Protein AF-A0A5J4PWM6-F1 (afdb_monomer)

Radius of gyration: 19.0 Å; Cα contacts (8 Å, |Δi|>4): 118; chains: 1; bounding box: 48×31×56 Å

Secondary structure (DSSP, 8-state):
------------EEEEEEEEEEE--TT-S-HHHHHHHHHHHHHHHHHHHHHHT-TT--SSTT-BPPS-EEEEEEEEETTTEEEEEEEEEEE-

Structure (mmCIF, N/CA/C/O backbone):
data_AF-A0A5J4PWM6-F1
#
_entry.id   AF-A0A5J4PWM6-F1
#
loop_
_atom_site.group_PDB
_atom_site.id
_atom_site.type_symbol
_atom_site.label_atom_id
_atom_site.label_alt_id
_atom_site.label_comp_id
_atom_site.label_asym_id
_atom_site.label_entity_id
_atom_site.label_seq_id
_atom_site.pdbx_PDB_ins_code
_atom_site.Cartn_x
_atom_site.Cartn_y
_atom_site.Cartn_z
_atom_site.occupancy
_atom_site.B_iso_or_equiv
_atom_site.auth_seq_id
_atom_site.auth_comp_id
_atom_site.auth_asym_id
_atom_site.auth_atom_id
_atom_site.pdbx_PDB_model_num
ATOM 1 N N . GLU A 1 1 ? -35.124 -20.030 37.607 1.00 42.53 1 GLU A N 1
ATOM 2 C CA . GLU A 1 1 ? -34.011 -19.103 37.345 1.00 42.53 1 GLU A CA 1
ATOM 3 C C . GLU A 1 1 ? -32.941 -19.854 36.579 1.00 42.53 1 GLU A C 1
ATOM 5 O O . GLU A 1 1 ? -32.250 -20.671 37.167 1.00 42.53 1 GLU A O 1
ATOM 10 N N . THR A 1 2 ? -32.872 -19.647 35.270 1.00 43.62 2 THR A N 1
ATOM 11 C CA . THR A 1 2 ? -31.698 -19.978 34.451 1.00 43.62 2 THR A CA 1
ATOM 12 C C . THR A 1 2 ? -31.702 -18.975 33.306 1.00 43.62 2 THR A C 1
ATOM 14 O O . THR A 1 2 ? -32.277 -19.239 32.252 1.00 43.62 2 THR A O 1
ATOM 17 N N . ASP A 1 3 ? -31.158 -17.788 33.577 1.00 48.12 3 ASP A N 1
ATOM 18 C CA . ASP A 1 3 ? -30.765 -16.833 32.542 1.00 48.12 3 ASP A CA 1
ATOM 19 C C . ASP A 1 3 ? -29.593 -17.462 31.790 1.00 48.12 3 ASP A C 1
ATOM 21 O O . ASP A 1 3 ? -28.469 -17.508 32.289 1.00 48.12 3 ASP A O 1
ATOM 25 N N . VAL A 1 4 ? -29.873 -18.023 30.618 1.00 55.56 4 VAL A N 1
ATOM 26 C CA . VAL A 1 4 ? -28.833 -18.343 29.643 1.00 55.56 4 VAL A CA 1
ATOM 27 C C . VAL A 1 4 ? -28.729 -17.113 28.757 1.00 55.56 4 VAL A C 1
ATOM 29 O O . VAL A 1 4 ? -29.441 -16.978 27.766 1.00 55.56 4 VAL A O 1
ATOM 32 N N . THR A 1 5 ? -27.881 -16.172 29.162 1.00 54.06 5 THR A N 1
ATOM 33 C CA . THR A 1 5 ? -27.387 -15.127 28.267 1.00 54.06 5 THR A CA 1
ATOM 34 C C . THR A 1 5 ? -26.407 -15.788 27.307 1.00 54.06 5 THR A C 1
ATOM 36 O O . THR A 1 5 ? -25.202 -15.802 27.549 1.00 54.06 5 THR A O 1
ATOM 39 N N . ASP A 1 6 ? -26.941 -16.393 26.250 1.00 49.34 6 ASP A N 1
ATOM 40 C CA . ASP A 1 6 ? -26.174 -16.902 25.111 1.00 49.34 6 ASP A CA 1
ATOM 41 C C . ASP A 1 6 ? -25.765 -15.702 24.239 1.00 49.34 6 ASP A C 1
ATOM 43 O O . ASP A 1 6 ? -26.259 -15.483 23.136 1.00 49.34 6 ASP A O 1
ATOM 47 N N . SER A 1 7 ? -24.957 -14.807 24.811 1.00 55.72 7 SER A N 1
ATOM 48 C CA . SER A 1 7 ? -24.293 -13.761 24.046 1.00 55.72 7 SER A CA 1
ATOM 49 C C . SER A 1 7 ? -23.052 -14.393 23.438 1.00 55.72 7 SER A C 1
ATOM 51 O O . SER A 1 7 ? -22.054 -14.583 24.136 1.00 55.72 7 SER A O 1
ATOM 53 N N . ASP A 1 8 ? -23.144 -14.749 22.162 1.00 47.81 8 ASP A N 1
ATOM 54 C CA . ASP A 1 8 ? -22.012 -15.197 21.360 1.00 47.81 8 ASP A CA 1
ATOM 55 C C . ASP A 1 8 ? -20.926 -14.108 21.432 1.00 47.81 8 ASP A C 1
ATOM 57 O O . ASP A 1 8 ? -21.074 -13.016 20.886 1.00 47.81 8 ASP A O 1
ATOM 61 N N . SER A 1 9 ? -19.862 -14.344 22.202 1.00 54.78 9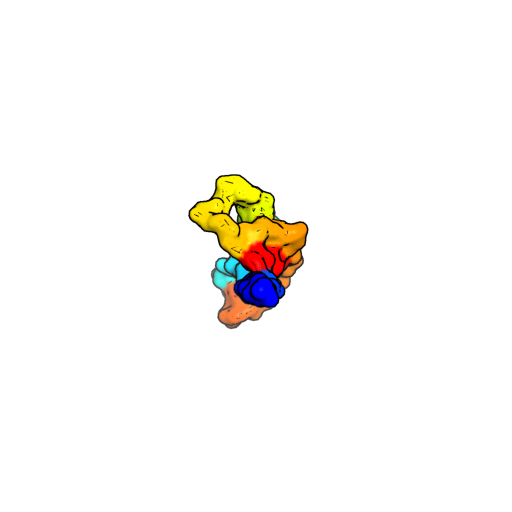 SER A N 1
ATOM 62 C CA . SER A 1 9 ? -18.777 -13.379 22.426 1.00 54.78 9 SER A CA 1
ATOM 63 C C . SER A 1 9 ? -17.707 -13.487 21.337 1.00 54.78 9 SER A C 1
ATOM 65 O O . SER A 1 9 ? -16.510 -13.421 21.624 1.00 54.78 9 SER A O 1
ATOM 67 N N . TYR A 1 10 ? -18.126 -13.756 20.102 1.00 55.81 10 TYR A N 1
ATOM 68 C CA . TYR A 1 10 ? -17.227 -13.878 18.968 1.00 55.81 10 TYR A CA 1
ATOM 69 C C . TYR A 1 10 ? -16.987 -12.493 18.367 1.00 55.81 10 TYR A C 1
ATOM 71 O O . TYR A 1 10 ? -17.808 -11.989 17.611 1.00 55.81 10 TYR A O 1
ATOM 79 N N . THR A 1 11 ? -15.857 -11.880 18.710 1.00 59.84 11 THR A N 1
ATOM 80 C CA . THR A 1 11 ? -15.311 -10.744 17.959 1.00 59.84 11 THR A CA 1
ATOM 81 C C . THR A 1 11 ? -14.384 -11.299 16.885 1.00 59.84 11 THR A C 1
ATOM 83 O O . THR A 1 11 ? -13.325 -11.854 17.204 1.00 59.84 11 THR A O 1
ATOM 86 N N . GLY A 1 12 ? -14.805 -11.212 15.625 1.00 61.78 12 GLY A N 1
ATOM 87 C CA . GLY A 1 12 ? -13.973 -11.555 14.479 1.00 61.78 12 GLY A CA 1
ATOM 88 C C . GLY A 1 12 ? -12.911 -10.479 14.279 1.00 61.78 12 GLY A C 1
ATOM 89 O O . GLY A 1 12 ? -13.245 -9.336 13.982 1.00 61.78 12 GLY A O 1
ATOM 90 N N . ASN A 1 13 ? -11.640 -10.836 14.464 1.00 68.56 13 ASN A N 1
ATOM 91 C CA . ASN A 1 13 ? -10.522 -9.988 14.054 1.00 68.56 13 ASN A CA 1
ATOM 92 C C . ASN A 1 13 ? -10.104 -10.416 12.649 1.00 68.56 13 ASN A C 1
ATOM 94 O O . ASN A 1 13 ? -9.339 -11.373 12.492 1.00 68.56 13 ASN A O 1
ATOM 98 N N . ASP A 1 14 ? -10.610 -9.714 11.640 1.00 82.94 14 ASP A N 1
ATOM 99 C CA . ASP A 1 14 ? -10.289 -9.989 10.245 1.00 82.94 14 ASP A CA 1
ATOM 100 C C . ASP A 1 14 ? -9.165 -9.068 9.773 1.00 82.94 14 ASP A C 1
ATOM 102 O O . ASP A 1 14 ? -9.259 -7.841 9.836 1.00 82.94 14 ASP A O 1
ATOM 106 N N . PHE A 1 15 ? -8.082 -9.658 9.267 1.00 87.69 15 PHE A N 1
ATOM 107 C CA . PHE A 1 15 ? -7.004 -8.895 8.648 1.00 87.69 15 PHE A CA 1
ATOM 108 C C . PHE A 1 15 ? -7.304 -8.668 7.165 1.00 87.69 15 PHE A C 1
ATOM 110 O O . PHE A 1 15 ? -7.389 -9.614 6.378 1.00 87.69 15 PHE A O 1
ATOM 117 N N . CYS A 1 16 ? -7.428 -7.403 6.782 1.00 89.12 16 CYS A N 1
ATOM 118 C CA . CYS A 1 16 ? -7.652 -6.968 5.414 1.00 89.12 16 CYS A CA 1
ATOM 119 C C . CYS A 1 16 ? -6.361 -6.453 4.781 1.00 89.12 16 CYS A C 1
ATOM 121 O O . CYS A 1 16 ? -5.564 -5.761 5.415 1.00 89.12 16 CYS A O 1
ATOM 123 N N . LEU A 1 17 ? -6.194 -6.754 3.493 1.00 93.25 17 LEU A N 1
ATOM 124 C CA . LEU A 1 17 ? -5.114 -6.232 2.665 1.00 93.25 17 LEU A CA 1
ATOM 125 C C . LEU A 1 17 ? -5.704 -5.625 1.391 1.00 93.25 17 LEU A C 1
ATOM 127 O O . LEU A 1 17 ? -6.297 -6.327 0.571 1.00 93.25 17 LEU A O 1
ATOM 131 N N . LEU A 1 18 ? -5.548 -4.314 1.239 1.00 94.25 18 LEU A N 1
ATOM 132 C CA . LEU A 1 18 ? -5.985 -3.556 0.073 1.00 94.25 18 LEU A CA 1
ATOM 133 C C . LEU A 1 18 ? -4.780 -3.240 -0.814 1.00 94.25 18 LEU A C 1
ATOM 135 O O . LEU A 1 18 ? -3.785 -2.719 -0.329 1.00 94.25 18 LEU A O 1
ATOM 139 N N . PHE A 1 19 ? -4.889 -3.494 -2.115 1.00 95.62 19 PHE A N 1
ATOM 140 C CA . PHE A 1 19 ? -3.838 -3.196 -3.088 1.00 95.62 19 PHE A CA 1
ATOM 141 C C . PHE A 1 19 ? -4.234 -2.024 -3.991 1.00 95.62 19 PHE A C 1
ATOM 143 O O . PHE A 1 19 ? -5.320 -2.019 -4.571 1.00 95.62 19 PHE A O 1
ATOM 150 N N . LEU A 1 20 ? -3.325 -1.064 -4.152 1.00 94.75 20 LEU A N 1
ATOM 151 C CA . LEU A 1 20 ? -3.409 0.039 -5.108 1.00 94.75 20 LEU A CA 1
ATOM 152 C C . LEU A 1 20 ? -2.272 -0.129 -6.106 1.00 94.75 20 LEU A C 1
ATOM 154 O O . LEU A 1 20 ? -1.117 0.133 -5.780 1.00 94.75 20 LEU A O 1
ATOM 158 N N . LEU A 1 21 ? -2.599 -0.627 -7.297 1.00 94.75 21 LEU A N 1
ATOM 159 C CA . LEU A 1 21 ? -1.606 -1.086 -8.261 1.00 94.75 21 LEU A CA 1
ATOM 160 C C . LEU A 1 21 ? -1.837 -0.492 -9.642 1.00 94.75 21 LEU A C 1
ATOM 162 O O . LEU A 1 21 ? -2.972 -0.358 -10.099 1.00 94.75 21 LEU A O 1
ATOM 166 N N . GLU A 1 22 ? -0.735 -0.258 -10.341 1.00 93.44 22 GLU A N 1
ATOM 167 C CA . GLU A 1 22 ? -0.707 0.095 -11.751 1.00 93.44 22 GLU A CA 1
ATOM 168 C C . GLU A 1 22 ? 0.249 -0.830 -12.507 1.00 93.44 22 GLU A C 1
ATOM 170 O O . GLU A 1 22 ? 1.293 -1.251 -11.998 1.00 93.44 22 GLU A O 1
ATOM 175 N N . LYS A 1 23 ? -0.141 -1.198 -13.729 1.00 91.81 23 LYS A N 1
ATOM 176 C CA . LYS A 1 23 ? 0.664 -2.070 -14.580 1.00 91.81 23 LYS A CA 1
ATOM 177 C C . LYS A 1 23 ? 1.682 -1.232 -15.337 1.00 91.81 23 LYS A C 1
ATOM 179 O O . LYS A 1 23 ? 1.307 -0.452 -16.207 1.00 91.81 23 LYS A O 1
ATOM 184 N N . ILE A 1 24 ? 2.957 -1.461 -15.053 1.00 85.50 24 ILE A N 1
ATOM 185 C CA . ILE A 1 24 ? 4.086 -0.745 -15.653 1.00 85.50 24 ILE A CA 1
ATOM 186 C C . ILE A 1 24 ? 5.058 -1.802 -16.175 1.00 85.50 24 ILE A C 1
ATOM 188 O O . ILE A 1 24 ? 5.407 -2.725 -15.434 1.00 85.50 24 ILE A O 1
ATOM 192 N N . ALA A 1 25 ? 5.477 -1.730 -17.443 1.00 78.38 25 ALA A N 1
ATOM 193 C CA . ALA A 1 25 ? 6.417 -2.727 -17.941 1.00 78.38 25 ALA A CA 1
ATOM 194 C C . ALA A 1 25 ? 7.810 -2.504 -17.329 1.00 78.38 25 ALA A C 1
ATOM 196 O O . ALA A 1 25 ? 8.209 -1.395 -16.971 1.00 78.38 25 ALA A O 1
ATOM 197 N N . ALA A 1 26 ? 8.554 -3.595 -17.156 1.00 68.69 26 ALA A N 1
ATOM 198 C CA . ALA A 1 26 ? 9.857 -3.541 -16.512 1.00 68.69 26 ALA A CA 1
ATOM 199 C C . ALA A 1 26 ? 10.837 -2.698 -17.344 1.00 68.69 26 ALA A C 1
ATOM 201 O O . ALA A 1 26 ? 11.113 -3.023 -18.498 1.00 68.69 26 ALA A O 1
ATOM 202 N N . GLY A 1 27 ? 11.388 -1.649 -16.730 1.00 72.38 27 GLY A N 1
ATOM 203 C CA . GLY A 1 27 ? 12.302 -0.713 -17.388 1.00 72.38 27 GLY A CA 1
ATOM 204 C C . GLY A 1 27 ? 11.622 0.450 -18.116 1.00 72.38 27 GLY A C 1
ATOM 205 O O . GLY A 1 27 ? 12.329 1.220 -18.760 1.00 72.38 27 GLY A O 1
ATOM 206 N N . ASP A 1 28 ? 10.297 0.600 -18.003 1.00 80.25 28 ASP A N 1
ATOM 207 C CA . ASP A 1 28 ? 9.567 1.721 -18.614 1.00 80.25 28 ASP A CA 1
ATOM 208 C C . ASP A 1 28 ? 9.786 3.056 -17.887 1.00 80.25 28 ASP A C 1
ATOM 210 O O . ASP A 1 28 ? 9.605 4.107 -18.496 1.00 80.25 28 ASP A O 1
ATOM 214 N N . LEU A 1 29 ? 10.169 3.026 -16.606 1.00 83.00 29 LEU A N 1
ATOM 215 C CA . LEU A 1 29 ? 10.378 4.224 -15.793 1.00 83.00 29 LEU A CA 1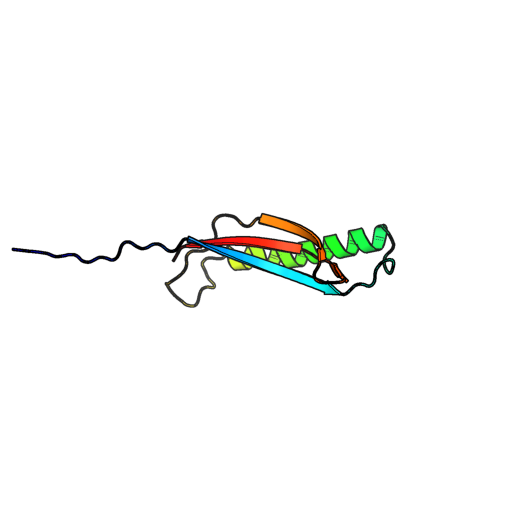
ATOM 216 C C . LEU A 1 29 ? 11.860 4.452 -15.508 1.00 83.00 29 LEU A C 1
ATOM 218 O O . LEU A 1 29 ? 12.610 3.535 -15.163 1.00 83.00 29 LEU A O 1
ATOM 222 N N . THR A 1 30 ? 12.271 5.710 -15.596 1.00 89.31 30 THR A N 1
ATOM 223 C CA . THR A 1 30 ? 13.507 6.195 -14.984 1.00 89.31 30 THR A CA 1
ATOM 224 C C . THR A 1 30 ? 13.372 6.236 -13.458 1.00 89.31 30 THR A C 1
ATOM 226 O O . THR A 1 30 ? 12.271 6.236 -12.911 1.00 89.31 30 THR A O 1
ATOM 229 N N . ALA A 1 31 ? 14.499 6.330 -12.746 1.00 88.12 31 ALA A N 1
ATOM 230 C CA . ALA A 1 31 ? 14.495 6.395 -11.281 1.00 88.12 31 ALA A CA 1
ATOM 231 C C . ALA A 1 31 ? 13.693 7.592 -10.724 1.00 88.12 31 ALA A C 1
ATOM 233 O O . ALA A 1 31 ? 13.086 7.489 -9.663 1.00 88.12 31 ALA A O 1
ATOM 234 N N . GLU A 1 32 ? 13.685 8.729 -11.427 1.00 91.69 32 GLU A N 1
ATOM 235 C CA . GLU A 1 32 ? 12.902 9.904 -11.023 1.00 91.69 32 GLU A CA 1
ATOM 236 C C . GLU A 1 32 ? 11.400 9.684 -11.245 1.00 91.69 32 GLU A C 1
ATOM 238 O O . GLU A 1 32 ? 10.586 10.030 -10.391 1.00 91.69 32 GLU A O 1
ATOM 243 N N . GLU A 1 33 ? 11.025 9.064 -12.364 1.00 91.75 33 GLU A N 1
ATOM 244 C CA . GLU A 1 33 ? 9.629 8.735 -12.657 1.00 91.75 33 GLU A CA 1
ATOM 245 C C . GLU A 1 33 ? 9.076 7.686 -11.688 1.00 91.75 33 GLU A C 1
ATOM 247 O O . GLU A 1 33 ? 7.939 7.817 -11.248 1.00 91.75 33 GLU A O 1
ATOM 252 N N . GLU A 1 34 ? 9.881 6.698 -11.290 1.00 89.25 34 GLU A N 1
ATOM 253 C CA . GLU A 1 34 ? 9.503 5.712 -10.273 1.00 89.25 34 GLU A CA 1
ATOM 254 C C . GLU A 1 34 ? 9.267 6.369 -8.902 1.00 89.25 34 GLU A C 1
ATOM 256 O O . GLU A 1 34 ? 8.267 6.088 -8.240 1.00 89.25 34 GLU A O 1
ATOM 261 N N . LEU A 1 35 ? 10.131 7.305 -8.493 1.00 91.06 35 LEU A N 1
ATOM 262 C CA . LEU A 1 35 ? 9.933 8.072 -7.259 1.00 91.06 35 LEU A CA 1
ATOM 263 C C . LEU A 1 35 ? 8.650 8.911 -7.302 1.00 91.06 35 LEU A C 1
ATOM 265 O O . LEU A 1 35 ? 7.894 8.927 -6.330 1.00 91.06 35 LEU A O 1
ATOM 269 N N . ASN A 1 36 ? 8.388 9.591 -8.421 1.00 94.12 36 ASN A N 1
ATOM 270 C CA . ASN A 1 36 ? 7.174 10.389 -8.594 1.00 94.12 36 ASN A CA 1
ATOM 271 C C . ASN A 1 36 ? 5.914 9.513 -8.600 1.00 94.12 36 ASN A C 1
ATOM 273 O O . ASN A 1 36 ? 4.933 9.854 -7.942 1.00 94.12 36 ASN A O 1
ATOM 277 N N . PHE A 1 37 ? 5.964 8.361 -9.272 1.00 93.56 37 PHE A N 1
ATOM 278 C CA . PHE A 1 37 ? 4.891 7.370 -9.284 1.00 93.56 37 PHE A CA 1
ATOM 279 C C . PHE A 1 37 ? 4.513 6.936 -7.864 1.00 93.56 37 PHE A C 1
ATOM 281 O O . PHE A 1 37 ? 3.347 7.001 -7.470 1.00 93.56 37 PHE A O 1
ATOM 288 N N . TYR A 1 38 ? 5.505 6.556 -7.062 1.00 93.69 38 TYR A N 1
ATOM 289 C CA . TYR A 1 38 ? 5.280 6.134 -5.685 1.00 93.69 38 TYR A CA 1
ATOM 290 C C . TYR A 1 38 ? 4.809 7.280 -4.781 1.00 93.69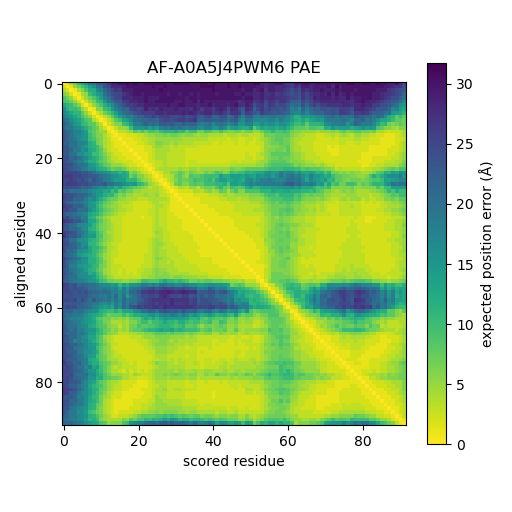 38 TYR A C 1
ATOM 292 O O . TYR A 1 38 ? 3.935 7.073 -3.938 1.00 93.69 38 TYR A O 1
ATOM 300 N N . ALA A 1 39 ? 5.294 8.505 -4.996 1.00 94.56 39 ALA A N 1
ATOM 301 C CA . ALA A 1 39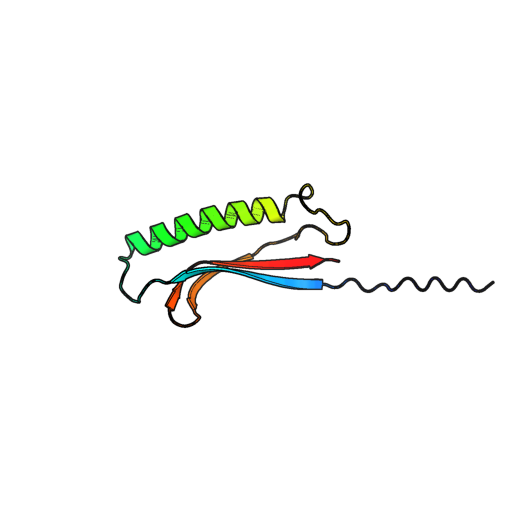 ? 4.785 9.681 -4.293 1.00 94.56 39 ALA A CA 1
ATOM 302 C C . ALA A 1 39 ? 3.302 9.953 -4.606 1.00 94.56 39 ALA A C 1
ATOM 304 O O . ALA A 1 39 ? 2.542 10.347 -3.721 1.00 94.56 39 ALA A O 1
ATOM 305 N N . ASP A 1 40 ? 2.867 9.734 -5.847 1.00 94.94 40 ASP A N 1
ATOM 306 C CA . ASP A 1 40 ? 1.466 9.896 -6.235 1.00 94.94 40 ASP A CA 1
ATOM 307 C C . ASP A 1 40 ? 0.581 8.768 -5.694 1.00 94.94 40 ASP A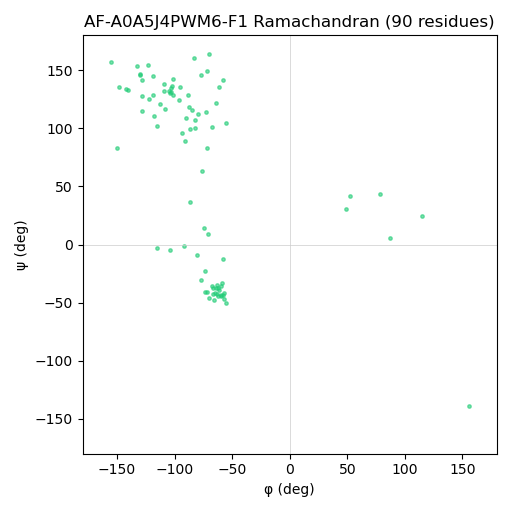 C 1
ATOM 309 O O . ASP A 1 40 ? -0.498 9.046 -5.162 1.00 94.94 40 ASP A O 1
ATOM 313 N N . MET A 1 41 ? 1.060 7.520 -5.720 1.00 94.75 41 MET A N 1
ATOM 314 C CA . MET A 1 41 ? 0.383 6.387 -5.078 1.00 94.75 41 MET A CA 1
ATOM 315 C C . MET A 1 41 ? 0.185 6.628 -3.580 1.00 94.75 41 MET A C 1
ATOM 317 O O . MET A 1 41 ? -0.912 6.415 -3.059 1.00 94.75 41 MET A O 1
ATOM 321 N N . GLN A 1 42 ? 1.205 7.152 -2.898 1.00 94.81 42 GLN A N 1
ATOM 322 C CA . GLN A 1 42 ? 1.118 7.488 -1.482 1.00 94.81 42 GLN A CA 1
ATOM 323 C C . GLN A 1 42 ? 0.021 8.526 -1.205 1.00 94.81 42 GLN A C 1
ATOM 325 O O . GLN A 1 42 ? -0.787 8.314 -0.305 1.00 94.81 42 GLN A O 1
ATOM 330 N N . LYS A 1 43 ? -0.094 9.594 -2.009 1.00 95.62 43 LYS A N 1
ATOM 331 C CA . LYS A 1 43 ? -1.168 10.600 -1.848 1.00 95.62 43 LYS A CA 1
ATOM 332 C C . LYS A 1 43 ? -2.567 9.995 -1.979 1.00 95.62 43 LYS A C 1
ATOM 334 O O . LYS A 1 43 ? -3.505 10.454 -1.328 1.00 95.62 43 LYS A O 1
ATOM 339 N N . VAL A 1 44 ? -2.742 9.010 -2.863 1.00 94.69 44 VAL A N 1
ATOM 340 C CA . VAL A 1 44 ? -4.022 8.297 -3.009 1.00 94.69 44 VAL A CA 1
ATOM 341 C C . VAL A 1 44 ? -4.278 7.422 -1.786 1.00 94.69 44 VAL A C 1
ATOM 343 O O . VAL A 1 44 ? -5.373 7.456 -1.224 1.00 94.69 44 VAL A O 1
ATOM 346 N N . GLY A 1 45 ? -3.263 6.682 -1.346 1.00 93.56 45 GLY A N 1
ATOM 347 C CA . GLY A 1 45 ? -3.346 5.831 -0.170 1.00 93.56 45 GLY A CA 1
ATOM 348 C C . GLY A 1 45 ? -3.632 6.604 1.121 1.00 93.56 45 GLY A C 1
ATOM 349 O O . GLY A 1 45 ? -4.470 6.167 1.903 1.00 93.56 45 GLY A O 1
ATOM 350 N N . GLU A 1 46 ? -3.040 7.785 1.310 1.00 93.94 46 GLU A N 1
ATOM 351 C CA . GLU A 1 46 ? -3.315 8.680 2.445 1.00 93.94 46 GLU A CA 1
ATOM 352 C C . GLU A 1 46 ? -4.793 9.096 2.493 1.00 93.94 46 GLU A C 1
ATOM 354 O O . GLU A 1 46 ? -5.426 9.006 3.541 1.00 93.94 46 GLU A O 1
ATOM 359 N N . LYS A 1 47 ? -5.400 9.445 1.351 1.00 92.94 47 LYS A N 1
ATOM 360 C CA . LYS A 1 47 ? -6.842 9.752 1.294 1.00 92.94 47 LYS A CA 1
ATOM 361 C C . LYS A 1 47 ? -7.713 8.547 1.633 1.00 92.94 47 LYS A C 1
ATOM 363 O O . LYS A 1 47 ? -8.754 8.695 2.265 1.00 92.94 47 LYS A O 1
ATOM 368 N N . ILE A 1 48 ? -7.313 7.353 1.199 1.00 90.94 48 ILE A N 1
ATOM 369 C CA . ILE A 1 48 ? -8.029 6.119 1.539 1.00 90.94 48 ILE A CA 1
ATOM 370 C C . ILE A 1 48 ? -7.910 5.841 3.036 1.00 90.94 48 ILE A C 1
ATOM 372 O O . ILE A 1 48 ? -8.911 5.523 3.669 1.00 90.94 48 ILE A O 1
ATOM 376 N N . GLN A 1 49 ? -6.723 6.021 3.615 1.00 90.88 49 GLN A N 1
ATOM 377 C CA . GLN A 1 49 ? -6.512 5.922 5.054 1.00 90.88 49 GLN A CA 1
ATOM 378 C C . GLN A 1 49 ? -7.411 6.903 5.817 1.00 90.88 49 GLN A C 1
ATOM 380 O O . GLN A 1 49 ? -8.076 6.488 6.760 1.00 90.88 49 GLN A O 1
ATOM 385 N N . GLU A 1 50 ? -7.482 8.171 5.405 1.00 90.06 50 GLU A N 1
ATOM 386 C CA . GLU A 1 50 ? -8.373 9.167 6.018 1.00 90.06 50 GLU A CA 1
ATOM 387 C C . GLU A 1 50 ? -9.842 8.727 5.989 1.00 90.06 50 GLU A C 1
ATOM 389 O O . GLU A 1 50 ? -10.548 8.877 6.984 1.00 90.06 50 GLU A O 1
ATOM 394 N N . ILE A 1 51 ? -10.296 8.152 4.870 1.00 87.19 51 ILE A N 1
ATOM 395 C CA . ILE A 1 51 ? -11.662 7.632 4.726 1.00 87.19 51 ILE A CA 1
ATOM 396 C C . ILE A 1 51 ? -11.892 6.434 5.652 1.00 87.19 51 ILE A C 1
ATOM 398 O O . ILE A 1 51 ? -12.890 6.413 6.371 1.00 87.19 51 ILE A O 1
ATOM 402 N N . LEU A 1 52 ? -10.972 5.464 5.668 1.00 84.38 52 LEU A N 1
ATOM 403 C CA . LEU A 1 52 ? -11.075 4.256 6.495 1.00 84.38 52 LEU A CA 1
ATOM 404 C C . LEU A 1 52 ? -11.064 4.575 7.995 1.00 84.38 52 LEU A C 1
ATOM 406 O O . LEU A 1 52 ? -11.757 3.915 8.759 1.00 84.38 52 LEU A O 1
ATOM 410 N N . LEU A 1 53 ? -10.310 5.597 8.409 1.00 85.12 53 LEU A N 1
ATOM 411 C CA . LEU A 1 53 ? -10.273 6.081 9.792 1.00 85.12 53 LEU A CA 1
ATOM 412 C C . LEU A 1 53 ? -11.454 6.995 10.149 1.00 85.12 53 LEU A C 1
ATOM 414 O O . LEU A 1 53 ? -11.604 7.370 11.311 1.00 85.12 53 LEU A O 1
ATOM 418 N N . SER A 1 54 ? -12.268 7.412 9.175 1.00 79.69 54 SER A N 1
ATOM 419 C CA . SER A 1 54 ? -13.393 8.302 9.442 1.00 79.69 54 SER A CA 1
ATOM 420 C C . SER A 1 54 ? -14.607 7.515 9.948 1.00 79.69 54 SER A C 1
ATOM 422 O O . SER A 1 54 ? -15.320 6.872 9.183 1.00 79.69 54 SER A O 1
ATOM 424 N N . ASP A 1 55 ? -14.900 7.640 11.244 1.00 62.59 55 ASP A N 1
ATOM 425 C CA . ASP A 1 55 ? -16.065 7.018 11.910 1.00 62.59 55 ASP A CA 1
ATOM 426 C C . ASP A 1 55 ? -17.429 7.414 11.301 1.00 62.59 55 ASP A C 1
ATOM 428 O O . ASP A 1 55 ? -18.460 6.822 11.604 1.00 62.59 55 ASP A O 1
ATOM 432 N N . ASN A 1 56 ? -17.464 8.437 10.441 1.00 56.88 56 ASN A N 1
ATOM 433 C CA . ASN A 1 56 ? -18.692 9.041 9.924 1.00 56.88 56 ASN A CA 1
ATOM 434 C C . ASN A 1 56 ? -19.203 8.441 8.600 1.00 56.88 56 ASN A C 1
ATOM 436 O O . ASN A 1 56 ? -20.215 8.929 8.092 1.00 56.88 56 ASN A O 1
ATOM 440 N N . GLN A 1 57 ? -18.520 7.457 7.999 1.00 53.50 57 GLN A N 1
ATOM 441 C CA . GLN A 1 57 ? -18.868 6.957 6.654 1.00 53.50 57 GLN A CA 1
ATOM 442 C C . GLN A 1 57 ? -19.353 5.504 6.587 1.00 53.50 57 GLN A C 1
ATOM 444 O O . GLN A 1 57 ? -19.760 5.060 5.512 1.00 53.50 57 GLN A O 1
ATOM 449 N N . THR A 1 58 ? -19.375 4.757 7.690 1.00 54.75 58 THR A N 1
ATOM 450 C CA . THR A 1 58 ? -19.905 3.391 7.669 1.00 54.75 58 THR A CA 1
ATOM 451 C C . THR A 1 58 ? -21.433 3.425 7.711 1.00 54.75 58 THR A C 1
ATOM 453 O O . THR A 1 58 ? -22.062 3.823 8.687 1.00 54.75 58 THR A O 1
ATOM 456 N N . CYS A 1 59 ? -22.064 3.018 6.606 1.00 54.97 59 CYS A N 1
ATOM 457 C CA . CYS A 1 59 ? -23.520 2.882 6.504 1.00 54.97 59 CYS A CA 1
ATOM 458 C C . CYS A 1 59 ? -24.091 1.703 7.312 1.00 54.97 59 CYS A C 1
ATOM 460 O O . CYS A 1 59 ? -25.270 1.395 7.155 1.00 54.97 59 CYS A O 1
ATOM 462 N N . ASP A 1 60 ? -23.295 1.040 8.151 1.00 54.59 60 ASP A N 1
ATOM 463 C CA . ASP A 1 60 ? -23.737 -0.130 8.895 1.00 54.59 60 ASP A CA 1
ATOM 464 C C . ASP A 1 60 ? -23.022 -0.223 10.246 1.00 54.59 60 ASP A C 1
ATOM 466 O O . ASP A 1 60 ? -21.811 -0.029 10.342 1.00 54.59 60 ASP A O 1
ATOM 470 N N . TYR A 1 61 ? -23.783 -0.524 11.293 1.00 55.06 61 TYR A N 1
ATOM 471 C CA . TYR A 1 61 ? -23.354 -0.524 12.698 1.00 55.06 61 TYR A CA 1
ATOM 472 C C . TYR A 1 61 ? -22.453 -1.720 13.075 1.00 55.06 61 TYR A C 1
ATOM 474 O O . TYR A 1 61 ? -22.300 -2.014 14.258 1.00 55.06 61 TYR A O 1
ATOM 482 N N . GLY A 1 62 ? -21.916 -2.444 12.089 1.00 63.22 62 GLY A N 1
ATOM 483 C CA . GLY A 1 62 ? -21.301 -3.761 12.280 1.00 63.22 62 GLY A CA 1
ATOM 484 C C . GLY A 1 62 ? -19.775 -3.807 12.255 1.00 63.22 62 GLY A C 1
ATOM 485 O O . GLY A 1 62 ? -19.231 -4.880 12.472 1.00 63.22 62 GLY A O 1
ATOM 486 N N . PHE A 1 63 ? -19.083 -2.700 11.965 1.00 67.56 63 PHE A N 1
ATOM 487 C CA . PHE A 1 63 ? -17.618 -2.689 11.914 1.00 67.56 63 PHE A CA 1
ATOM 488 C C . PHE A 1 63 ? -17.052 -1.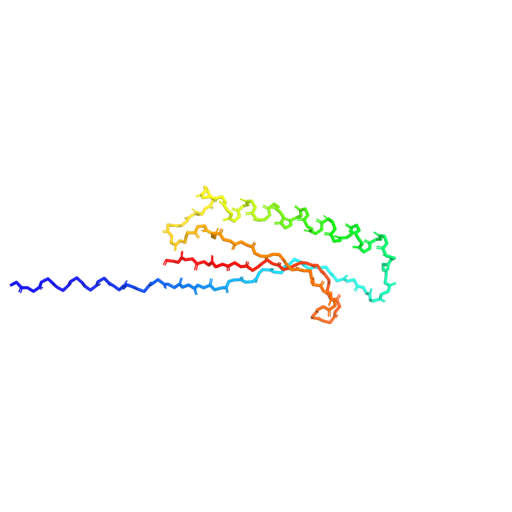412 12.518 1.00 67.56 63 PHE A C 1
ATOM 490 O O . PHE A 1 63 ? -17.485 -0.302 12.195 1.00 67.56 63 PHE A O 1
ATOM 497 N N . SER A 1 64 ? -16.055 -1.585 13.379 1.00 73.94 64 SER A N 1
ATOM 498 C CA . SER A 1 64 ? -15.282 -0.485 13.951 1.00 73.94 64 SER A CA 1
ATOM 499 C C . SER A 1 64 ? -14.269 0.033 12.930 1.00 73.94 64 SER A C 1
ATOM 501 O O . SER A 1 64 ? -13.710 -0.750 12.157 1.00 73.94 64 SER A O 1
ATOM 503 N N . ALA A 1 65 ? -13.986 1.340 12.941 1.00 76.69 65 ALA A N 1
ATOM 504 C CA . ALA A 1 65 ? -12.897 1.886 12.139 1.00 76.69 65 ALA A CA 1
ATOM 505 C C . ALA A 1 65 ? -11.557 1.213 12.518 1.00 76.69 65 ALA A C 1
ATOM 507 O O . ALA A 1 65 ? -11.311 0.961 13.707 1.00 76.69 65 ALA A O 1
ATOM 508 N N . PRO A 1 66 ? -10.667 0.923 11.549 1.00 80.81 66 PRO A N 1
ATOM 509 C CA . PRO A 1 66 ? -9.385 0.295 11.839 1.00 80.81 66 PRO A CA 1
ATOM 510 C C . PRO A 1 66 ? -8.535 1.178 12.757 1.00 80.81 66 PRO A C 1
ATOM 512 O O . PRO A 1 66 ? -8.392 2.373 12.523 1.00 80.81 66 PRO A O 1
ATOM 515 N N . LYS A 1 67 ? -7.895 0.601 13.778 1.00 80.19 67 LYS A N 1
ATOM 516 C CA . LYS A 1 67 ? -7.028 1.370 14.699 1.00 80.19 67 LYS A CA 1
ATOM 517 C C . LYS A 1 67 ? -5.662 1.695 14.097 1.00 80.19 67 LYS A C 1
ATOM 519 O O . LYS A 1 67 ? -5.045 2.700 14.446 1.00 80.19 67 LYS A O 1
ATOM 524 N N . GLN A 1 68 ? -5.166 0.820 13.226 1.00 85.19 68 GLN A N 1
ATOM 525 C CA . GLN A 1 68 ? -3.864 0.951 12.588 1.00 85.19 68 GLN A CA 1
ATOM 526 C C . GLN A 1 68 ? -3.944 0.474 11.140 1.00 85.19 68 GLN A C 1
ATOM 528 O O . GLN A 1 68 ? -4.453 -0.608 10.862 1.00 85.19 68 GLN A O 1
ATOM 533 N N . ILE A 1 69 ? -3.379 1.274 10.237 1.00 90.94 69 ILE A N 1
ATOM 534 C CA . ILE A 1 69 ? -3.198 0.930 8.827 1.00 90.94 69 ILE A CA 1
ATOM 535 C C . ILE A 1 69 ? -1.694 0.946 8.541 1.00 90.94 69 ILE A C 1
ATOM 537 O O . ILE A 1 69 ? -1.001 1.903 8.896 1.00 90.94 69 ILE A O 1
ATOM 541 N N . ARG A 1 70 ? -1.176 -0.132 7.951 1.00 92.81 70 ARG A N 1
ATOM 542 C CA . ARG A 1 70 ? 0.225 -0.273 7.534 1.00 92.81 70 ARG A CA 1
ATOM 543 C C . ARG A 1 70 ? 0.336 -0.098 6.031 1.00 92.81 70 ARG A C 1
ATOM 545 O O . ARG A 1 70 ? -0.452 -0.687 5.303 1.00 92.81 70 ARG A O 1
ATOM 552 N N . PHE A 1 71 ? 1.326 0.675 5.602 1.00 94.31 71 PHE A N 1
ATOM 553 C CA . PHE A 1 71 ? 1.638 0.903 4.197 1.00 94.31 71 PHE A CA 1
ATOM 554 C C . PHE A 1 71 ? 2.885 0.127 3.804 1.00 94.31 71 PHE A C 1
ATOM 556 O O . PHE A 1 71 ? 3.906 0.230 4.489 1.00 94.31 71 PHE A O 1
ATOM 563 N N . GLU A 1 72 ? 2.817 -0.585 2.686 1.00 94.88 72 GLU A N 1
ATOM 564 C CA . GLU A 1 72 ? 3.967 -1.257 2.086 1.00 94.88 72 GLU A CA 1
ATOM 565 C C . GLU A 1 72 ? 4.078 -0.909 0.599 1.00 94.88 72 GLU A C 1
ATOM 567 O O . GLU A 1 72 ? 3.080 -0.678 -0.086 1.00 94.88 72 GLU A O 1
ATOM 572 N N . TRP A 1 73 ? 5.318 -0.817 0.118 1.00 92.94 73 TRP A N 1
ATOM 573 C CA . TRP A 1 73 ? 5.633 -0.565 -1.285 1.00 92.94 73 TRP A CA 1
ATOM 574 C C . TRP A 1 73 ? 5.709 -1.895 -2.026 1.00 92.94 73 TRP A C 1
ATOM 576 O O . TRP A 1 73 ? 6.446 -2.790 -1.615 1.00 92.94 73 TRP A O 1
ATOM 586 N N . GLU A 1 74 ? 4.994 -2.001 -3.137 1.00 93.50 74 GLU A N 1
ATOM 587 C CA . GLU A 1 74 ? 4.877 -3.224 -3.919 1.00 93.50 74 GLU A CA 1
ATOM 588 C C . GLU A 1 74 ? 5.567 -3.054 -5.269 1.00 93.50 74 GLU A C 1
ATOM 590 O O . GLU A 1 74 ? 5.187 -2.192 -6.063 1.00 93.50 74 GLU A O 1
ATOM 595 N N . TYR A 1 75 ? 6.556 -3.905 -5.548 1.00 90.81 75 TYR A N 1
ATOM 596 C CA . TYR A 1 75 ? 7.315 -3.877 -6.796 1.00 90.81 75 TYR A CA 1
ATOM 597 C C . TYR A 1 75 ? 7.221 -5.212 -7.533 1.00 90.81 75 TYR A C 1
ATOM 599 O O . TYR A 1 75 ? 7.582 -6.266 -7.007 1.00 90.81 75 TYR A O 1
ATOM 607 N N . ASN A 1 76 ? 6.794 -5.148 -8.791 1.00 90.12 76 ASN A N 1
ATOM 608 C CA . ASN A 1 76 ? 6.694 -6.253 -9.734 1.00 90.12 76 ASN A CA 1
ATOM 609 C C . ASN A 1 76 ? 5.915 -7.459 -9.180 1.00 90.12 76 ASN A C 1
ATOM 611 O O . ASN A 1 76 ? 6.280 -8.621 -9.387 1.00 90.12 76 ASN A O 1
ATOM 615 N N . ILE A 1 77 ? 4.814 -7.186 -8.483 1.00 91.25 77 ILE A N 1
ATOM 616 C CA . ILE A 1 77 ? 3.905 -8.220 -7.994 1.00 91.25 77 ILE A CA 1
ATOM 617 C C . ILE A 1 77 ? 2.924 -8.632 -9.096 1.00 91.25 77 ILE A C 1
ATOM 619 O O . ILE A 1 77 ? 2.748 -7.936 -10.095 1.00 91.25 77 ILE A O 1
ATOM 623 N N . PHE A 1 78 ? 2.315 -9.813 -8.960 1.00 91.19 78 PHE A N 1
ATOM 624 C CA . PHE A 1 78 ? 1.309 -10.340 -9.899 1.00 91.19 78 PHE A CA 1
ATOM 625 C C . PHE A 1 78 ? 1.701 -10.278 -11.395 1.00 91.19 78 PHE A C 1
ATOM 627 O O . PHE A 1 78 ? 0.840 -10.159 -12.268 1.00 91.19 78 PHE A O 1
ATOM 634 N N . GLY A 1 79 ? 2.998 -10.373 -11.707 1.00 86.94 79 GLY A N 1
ATOM 635 C CA . GLY A 1 79 ? 3.503 -10.362 -13.083 1.00 86.94 79 GLY A CA 1
ATOM 636 C C . GLY A 1 79 ? 3.583 -8.972 -13.728 1.00 86.94 79 GLY A C 1
ATOM 637 O O . GLY A 1 79 ? 3.214 -8.834 -14.896 1.00 86.94 79 GLY A O 1
ATOM 638 N N . GLY A 1 80 ? 4.064 -7.964 -12.994 1.00 88.94 80 GLY A N 1
ATOM 639 C CA . GLY A 1 80 ? 4.376 -6.633 -13.540 1.00 88.94 80 GLY A CA 1
ATOM 640 C C . GLY A 1 80 ? 3.519 -5.485 -13.008 1.00 88.94 80 GLY A C 1
ATOM 641 O O . GLY A 1 80 ? 3.333 -4.492 -13.709 1.00 88.94 80 GLY A O 1
ATOM 642 N N . TRP A 1 81 ? 2.954 -5.626 -11.812 1.00 92.88 81 TRP A N 1
ATOM 643 C CA . TRP A 1 81 ? 2.217 -4.562 -11.139 1.00 92.88 81 TRP A CA 1
ATOM 644 C C . TRP A 1 81 ? 3.077 -3.921 -10.057 1.00 92.88 81 TRP A C 1
ATOM 646 O O . TRP A 1 81 ? 3.731 -4.625 -9.287 1.00 92.88 81 TRP A O 1
ATOM 656 N N . ASN A 1 82 ? 3.044 -2.594 -9.997 1.00 93.12 82 ASN A N 1
ATOM 657 C CA . ASN A 1 82 ? 3.726 -1.799 -8.982 1.00 93.12 82 ASN A CA 1
ATOM 658 C C . ASN A 1 82 ? 2.707 -0.920 -8.257 1.00 93.12 82 ASN A C 1
ATOM 660 O O . ASN A 1 82 ? 1.679 -0.561 -8.833 1.00 93.12 82 ASN A O 1
ATOM 664 N N . GLY A 1 83 ? 2.997 -0.543 -7.018 1.00 94.56 83 GLY A N 1
ATOM 665 C CA . GLY A 1 83 ? 2.163 0.389 -6.269 1.00 94.56 83 GLY A CA 1
ATOM 666 C C . GLY A 1 83 ? 2.316 0.223 -4.766 1.00 94.56 83 GLY A C 1
ATOM 667 O O . GLY A 1 83 ? 3.423 0.047 -4.268 1.00 94.56 83 GLY A O 1
ATOM 668 N N . ILE A 1 84 ? 1.214 0.301 -4.032 1.00 96.12 84 ILE A N 1
ATOM 669 C CA . ILE A 1 84 ? 1.228 0.194 -2.570 1.00 96.12 84 ILE A CA 1
ATOM 670 C C . ILE A 1 84 ? 0.155 -0.764 -2.070 1.00 96.12 84 ILE A C 1
ATOM 672 O O . ILE A 1 84 ? -0.886 -0.945 -2.708 1.00 96.12 84 ILE A O 1
ATOM 676 N N . SER A 1 85 ? 0.389 -1.348 -0.902 1.00 96.06 85 SER A N 1
ATOM 677 C CA . SER A 1 85 ? -0.608 -2.116 -0.167 1.00 96.06 85 SER A CA 1
ATOM 678 C C . SER A 1 85 ? -0.890 -1.486 1.198 1.00 96.06 85 SER A C 1
ATOM 680 O O . SER A 1 85 ? -0.023 -0.870 1.821 1.00 96.06 85 SER A O 1
ATOM 682 N N . LEU A 1 86 ? -2.150 -1.580 1.627 1.00 95.62 86 LEU A N 1
ATOM 683 C CA . LEU A 1 86 ? -2.648 -1.099 2.909 1.00 95.62 86 LEU A CA 1
ATOM 684 C C . LEU A 1 86 ? -3.171 -2.298 3.701 1.00 95.62 86 LEU A C 1
ATOM 686 O O . LEU A 1 86 ? -4.190 -2.886 3.336 1.00 95.62 86 LEU A O 1
ATOM 690 N N . GLY A 1 87 ? -2.476 -2.659 4.776 1.00 94.00 87 GLY A N 1
ATOM 691 C CA . GLY A 1 87 ? -2.864 -3.737 5.685 1.00 94.00 87 GLY A CA 1
ATOM 692 C C . GLY A 1 87 ? -3.509 -3.194 6.956 1.00 94.00 87 GLY A C 1
ATOM 693 O O . GLY A 1 87 ? -2.925 -2.324 7.607 1.00 94.00 87 GLY A O 1
ATOM 694 N N . PHE A 1 88 ? -4.685 -3.694 7.329 1.00 91.50 88 PHE A N 1
ATOM 695 C CA . PHE A 1 88 ? -5.406 -3.238 8.520 1.00 91.50 88 PHE A CA 1
ATOM 696 C C . PHE A 1 88 ? -6.355 -4.294 9.086 1.00 91.50 88 PHE A C 1
ATOM 698 O O . PHE A 1 88 ? -6.793 -5.197 8.380 1.00 91.50 88 PHE A O 1
ATOM 705 N N . GLU A 1 89 ? -6.668 -4.171 10.372 1.00 88.12 89 GLU A N 1
ATOM 706 C CA . GLU A 1 89 ? -7.596 -5.060 11.075 1.00 88.12 89 GLU A CA 1
ATOM 707 C C . GLU A 1 89 ? -8.999 -4.449 11.102 1.00 88.12 89 GLU A C 1
ATOM 709 O O . GLU A 1 89 ? -9.160 -3.254 11.368 1.00 88.12 89 GLU A O 1
ATOM 714 N N . LEU A 1 90 ? -10.001 -5.279 10.826 1.00 81.81 90 LEU A N 1
ATOM 715 C CA . LEU A 1 90 ? -11.407 -4.983 11.052 1.00 81.81 90 LEU A CA 1
ATOM 716 C C . LEU A 1 90 ? -11.868 -5.736 12.299 1.0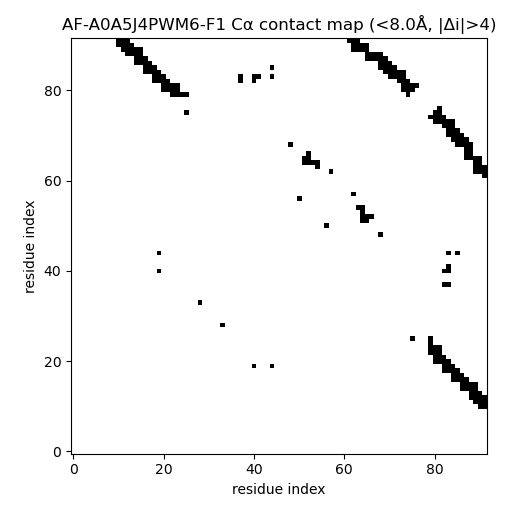0 81.81 90 LEU A C 1
ATOM 718 O O . LEU A 1 90 ? -11.638 -6.938 12.426 1.00 81.81 90 LEU A O 1
ATOM 722 N N . GLU A 1 91 ? -12.515 -5.007 13.205 1.00 72.62 91 GLU A N 1
ATOM 723 C CA . GLU A 1 91 ? -13.168 -5.557 14.394 1.00 72.62 91 GLU A CA 1
ATOM 724 C C . GLU A 1 91 ? -14.688 -5.466 14.174 1.00 72.62 91 GLU A C 1
ATOM 726 O O . GLU A 1 91 ? -15.221 -4.356 14.021 1.00 72.62 91 GLU A O 1
ATOM 731 N N . SER A 1 92 ? -15.354 -6.626 14.117 1.00 64.56 92 SER A N 1
ATOM 732 C CA . SER A 1 92 ? -16.821 -6.774 14.064 1.00 64.56 92 SER A CA 1
ATOM 733 C C . SER A 1 92 ? -17.4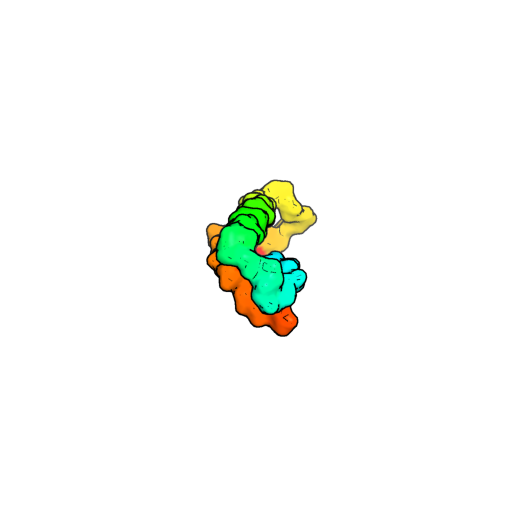34 -6.960 15.448 1.00 64.56 92 SER A C 1
ATOM 735 O O . SER A 1 92 ? -16.900 -7.835 16.175 1.00 64.56 92 SER A O 1
#

Nearest PDB structures (foldseek):
  9b42-assembly1_H  TM=3.832E-01  e=2.474E+00  Pseudomonas virus Pa193
  8fvh-assembly1_b  TM=2.963E-01  e=1.624E+00  Pseudomonas phage vB_PaeM_E217
  2ekn-assembly1_A  TM=4.330E-01  e=6.874E+00  Pyrococcus horikoshii OT3
  8hyj-assembly1_G  TM=2.415E-01  e=2.627E+00  Arabidopsis thaliana

Mean predicted aligned error: 9.33 Å

Sequence (92 aa):
ETDVTDSDSYTGNDFCLLFLLEKIAAGDLTAEEELNFYADMQKVGEKIQEILLSDNQTCDYGFSAPKQIRFEWEYNIFG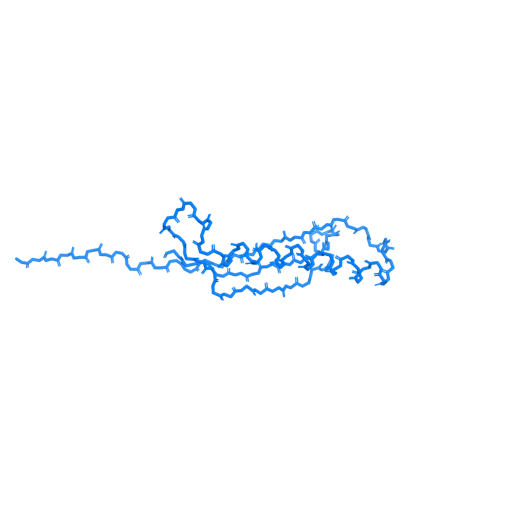GWNGISLGFELES

Solvent-accessible surface area (backbone atoms only — not comparable to full-atom values): 5660 Å² total; per-residue (Å²): 143,80,87,77,80,83,68,82,83,74,64,52,78,44,80,44,78,47,78,49,72,48,83,52,65,91,81,74,59,54,76,67,54,48,53,51,50,51,55,52,48,47,58,53,49,52,55,49,49,55,54,53,55,38,83,86,70,68,94,53,98,62,61,50,59,43,91,55,78,45,81,46,81,42,75,62,40,99,86,35,28,33,42,37,34,42,39,33,48,40,47,73

Organism: NCBI:txid433724

pLDDT: mean 80.91, std 15.85, range [42.53, 96.12]

Foldseek 3Di:
DDPPPPPPPDWDWDKDKDDDKDFDAPPNDDPVRVVVQAVVLVVVVVVVLVVLQDPPPDPDPQKDRFPDWDKDWDACPPNGITGIMIITIIID